Protein AF-A0ABD1XV82-F1 (afdb_monomer_lite)

Structure (mmCIF, N/CA/C/O backbone):
data_AF-A0ABD1XV82-F1
#
_entry.id   AF-A0ABD1XV82-F1
#
loop_
_atom_site.group_PDB
_atom_site.id
_atom_site.type_symbol
_atom_site.label_atom_id
_atom_site.label_alt_id
_atom_site.label_comp_id
_atom_site.label_asym_id
_atom_site.label_entity_id
_atom_site.label_seq_id
_atom_site.pdbx_PDB_ins_code
_atom_site.Cartn_x
_atom_site.Cartn_y
_atom_site.Cartn_z
_atom_site.occupancy
_atom_site.B_iso_or_equiv
_atom_site.auth_seq_id
_atom_site.auth_comp_id
_atom_site.auth_asym_id
_atom_site.auth_atom_id
_atom_site.pdbx_PDB_model_num
ATOM 1 N N . MET A 1 1 ? 51.889 3.155 28.113 1.00 49.78 1 MET A N 1
ATOM 2 C CA . MET A 1 1 ? 50.479 3.459 28.423 1.00 49.78 1 MET A CA 1
ATOM 3 C C . MET A 1 1 ? 50.307 4.949 28.204 1.00 49.78 1 MET A C 1
ATOM 5 O O . MET A 1 1 ? 50.785 5.717 29.025 1.00 49.78 1 MET A O 1
ATOM 9 N N . GLU A 1 2 ? 49.770 5.355 27.056 1.00 52.47 2 GLU A N 1
ATOM 10 C CA . GLU A 1 2 ? 49.475 6.768 26.793 1.00 52.47 2 GLU A CA 1
ATOM 11 C C . GLU A 1 2 ? 48.194 7.148 27.545 1.00 52.47 2 GLU A C 1
ATOM 13 O O . GLU A 1 2 ? 47.157 6.504 27.389 1.00 52.47 2 GLU A O 1
ATOM 18 N N . THR A 1 3 ? 48.284 8.145 28.424 1.00 57.75 3 THR A N 1
ATOM 19 C CA . THR A 1 3 ? 47.149 8.708 29.162 1.00 57.75 3 THR A CA 1
ATOM 20 C C . THR A 1 3 ? 46.387 9.673 28.258 1.00 57.75 3 THR A C 1
ATOM 22 O O . THR A 1 3 ? 46.973 10.631 27.756 1.00 57.75 3 THR A O 1
ATOM 25 N N . LEU A 1 4 ? 45.089 9.421 28.060 1.00 49.88 4 LEU A N 1
ATOM 26 C CA . LEU A 1 4 ? 44.182 10.298 27.313 1.00 49.88 4 LEU A CA 1
ATOM 27 C C . LEU A 1 4 ? 44.240 11.745 27.856 1.00 49.88 4 LEU A C 1
ATOM 29 O O . LEU A 1 4 ? 44.234 11.932 29.075 1.00 49.88 4 LEU A O 1
ATOM 33 N N . PRO A 1 5 ? 44.296 12.769 26.983 1.00 52.97 5 PRO A N 1
ATOM 34 C CA . PRO A 1 5 ? 44.376 14.169 27.392 1.00 52.97 5 PRO A CA 1
ATOM 35 C C . PRO A 1 5 ? 43.097 14.637 28.108 1.00 52.97 5 PRO A C 1
ATOM 37 O O . PRO A 1 5 ? 41.984 14.271 27.735 1.00 52.97 5 PRO A O 1
ATOM 40 N N . ALA A 1 6 ? 43.263 15.499 29.117 1.00 58.09 6 ALA A N 1
ATOM 41 C CA . ALA A 1 6 ? 42.209 15.977 30.023 1.00 58.09 6 ALA A CA 1
ATOM 42 C C . ALA A 1 6 ? 41.001 16.645 29.329 1.00 58.09 6 ALA A C 1
ATOM 44 O O . ALA A 1 6 ? 39.895 16.620 29.859 1.00 58.09 6 ALA A O 1
ATOM 45 N N . SER A 1 7 ? 41.165 17.175 28.112 1.00 56.94 7 SER A N 1
ATOM 46 C CA . SER A 1 7 ? 40.057 17.731 27.318 1.00 56.94 7 SER A CA 1
ATOM 47 C C . SER A 1 7 ? 39.042 16.678 26.852 1.00 56.94 7 SER A C 1
ATOM 49 O O . SER A 1 7 ? 37.933 17.030 26.467 1.00 56.94 7 SER A O 1
ATOM 51 N N . SER A 1 8 ? 39.399 15.389 26.901 1.00 54.56 8 SER A N 1
ATOM 52 C CA . SER A 1 8 ? 38.504 14.266 26.583 1.00 54.56 8 SER A CA 1
ATOM 53 C C . SER A 1 8 ? 37.784 13.697 27.816 1.00 54.56 8 SER A C 1
ATOM 55 O O . SER A 1 8 ? 36.951 12.808 27.663 1.00 54.56 8 SER A O 1
ATOM 57 N N . GLN A 1 9 ? 38.087 14.184 29.029 1.00 60.50 9 GLN A N 1
ATOM 58 C CA . GLN A 1 9 ? 37.460 13.715 30.276 1.00 60.50 9 GLN A CA 1
ATOM 59 C C . GLN A 1 9 ? 36.122 14.412 30.564 1.00 60.50 9 GLN A C 1
ATOM 61 O O . GLN A 1 9 ? 35.179 13.749 30.982 1.00 60.50 9 GLN A O 1
ATOM 66 N N . GLN A 1 10 ? 35.999 15.708 30.256 1.00 61.81 10 GLN A N 1
ATOM 67 C CA . GLN A 1 10 ? 34.751 16.463 30.459 1.00 61.81 10 GLN A CA 1
ATOM 68 C C . GLN A 1 10 ? 33.544 15.901 29.678 1.00 61.81 10 GLN A C 1
ATOM 70 O O . GLN A 1 10 ? 32.492 15.728 30.290 1.00 61.81 10 GLN A O 1
ATOM 75 N N . PRO A 1 11 ? 33.664 15.511 28.389 1.00 76.12 11 PRO A N 1
ATOM 76 C CA . PRO A 1 11 ? 32.534 14.934 27.654 1.00 76.12 11 PRO A CA 1
ATOM 77 C C . PRO A 1 11 ? 32.069 13.586 28.223 1.00 76.12 11 PRO A C 1
ATOM 79 O O . PRO A 1 11 ? 30.906 13.216 28.091 1.00 76.12 11 PRO A O 1
ATOM 82 N N . LEU A 1 12 ? 32.976 12.828 28.846 1.00 79.75 12 LEU A N 1
ATOM 83 C CA . LEU A 1 12 ? 32.661 11.522 29.417 1.00 79.75 12 LEU A CA 1
ATOM 84 C C . LEU A 1 12 ? 31.908 11.656 30.746 1.00 79.75 12 LEU A C 1
ATOM 86 O O . LEU A 1 12 ? 30.960 10.911 30.982 1.00 79.75 12 LEU A O 1
ATOM 90 N N . GLU A 1 13 ? 32.302 12.602 31.597 1.00 85.56 13 GLU A N 1
ATOM 91 C CA . GLU A 1 13 ? 31.615 12.867 32.866 1.00 85.56 13 GLU A CA 1
ATOM 92 C C . GLU A 1 13 ? 30.181 13.365 32.642 1.00 85.56 13 GLU A C 1
ATOM 94 O O . GLU A 1 13 ? 29.269 12.906 33.332 1.00 85.56 13 GLU A O 1
ATOM 99 N N . GLU A 1 14 ? 29.960 14.221 31.640 1.00 85.38 14 GLU A N 1
ATOM 100 C CA . GLU A 1 14 ? 28.620 14.680 31.246 1.00 85.38 14 GLU A CA 1
ATOM 101 C C . GLU A 1 14 ? 27.740 13.512 30.773 1.00 85.38 14 GLU A C 1
ATOM 103 O O . GLU A 1 14 ? 26.623 13.338 31.264 1.00 85.38 14 GLU A O 1
ATOM 108 N N . LEU A 1 15 ? 28.266 12.635 29.910 1.00 86.62 15 LEU A N 1
ATOM 109 C CA . LEU A 1 15 ? 27.539 11.445 29.452 1.00 86.62 15 LEU A CA 1
ATOM 110 C C . LEU A 1 15 ? 27.214 10.477 30.601 1.00 86.62 15 LEU A C 1
ATOM 112 O O . LEU A 1 15 ? 26.108 9.937 30.658 1.00 86.62 15 LEU A O 1
ATOM 116 N N . ILE A 1 16 ? 28.140 10.269 31.543 1.00 89.06 16 ILE A N 1
ATOM 117 C CA . ILE A 1 16 ? 27.899 9.422 32.724 1.00 89.06 16 ILE A CA 1
ATOM 118 C C . ILE A 1 16 ? 26.786 10.015 33.599 1.00 89.06 16 ILE A C 1
ATOM 120 O O . ILE A 1 16 ? 25.917 9.277 34.076 1.00 89.06 16 ILE A O 1
ATOM 124 N N . GLN A 1 17 ? 26.771 11.337 33.788 1.00 89.69 17 GLN A N 1
ATOM 125 C CA . GLN A 1 17 ? 25.724 12.017 34.552 1.00 89.69 17 GLN A CA 1
ATOM 126 C C . GLN A 1 17 ? 24.353 11.899 33.871 1.00 89.69 17 GLN A C 1
ATOM 128 O O . GLN A 1 17 ? 23.362 11.601 34.544 1.00 89.69 17 GLN A O 1
ATOM 133 N N . GLU A 1 18 ? 24.286 12.058 32.548 1.00 93.44 18 GLU A N 1
ATOM 134 C CA . GLU A 1 18 ? 23.039 11.921 31.787 1.00 93.44 18 GLU A CA 1
ATOM 135 C C . GLU A 1 18 ? 22.461 10.502 31.844 1.00 93.44 18 GLU A C 1
ATOM 137 O O . GLU A 1 18 ? 21.255 10.335 32.069 1.00 93.44 18 GLU A O 1
ATOM 142 N N . VAL A 1 19 ? 23.312 9.480 31.695 1.00 91.62 19 VAL A N 1
ATOM 143 C CA . VAL A 1 19 ? 22.901 8.069 31.777 1.00 91.62 19 VAL A CA 1
ATOM 144 C C . VAL A 1 19 ? 22.395 7.739 33.180 1.00 91.62 19 VAL A C 1
ATOM 146 O O . VAL A 1 19 ? 21.292 7.211 33.323 1.00 91.62 19 VAL A O 1
ATOM 149 N N . THR A 1 20 ? 23.128 8.142 34.218 1.00 93.06 20 THR A N 1
ATOM 150 C CA . THR A 1 20 ? 22.726 7.918 35.619 1.00 93.06 20 THR A CA 1
ATOM 151 C C . THR A 1 20 ? 21.380 8.588 35.926 1.00 93.06 20 THR A C 1
ATOM 153 O O . THR A 1 20 ? 20.501 8.001 36.564 1.00 93.06 20 THR A O 1
ATOM 156 N N . ALA A 1 21 ? 21.170 9.813 35.434 1.00 92.19 21 ALA A N 1
ATOM 157 C CA . ALA A 1 21 ? 19.902 10.519 35.595 1.00 92.19 21 ALA A CA 1
ATOM 158 C C . ALA A 1 21 ? 18.745 9.820 34.858 1.00 92.19 21 ALA A C 1
ATOM 160 O O . ALA A 1 21 ? 17.604 9.838 35.331 1.00 92.19 21 ALA A O 1
ATOM 161 N N . LEU A 1 22 ? 19.013 9.202 33.705 1.00 92.38 22 LEU A N 1
ATOM 162 C CA . LEU A 1 22 ? 18.018 8.446 32.951 1.00 92.38 22 LEU A CA 1
ATOM 163 C C . LEU A 1 22 ? 17.624 7.149 33.667 1.00 92.38 22 LEU A C 1
ATOM 165 O O . LEU A 1 22 ? 16.429 6.882 33.796 1.00 92.38 22 LEU A O 1
ATOM 169 N N . GLU A 1 23 ? 18.591 6.399 34.192 1.00 95.75 23 GLU A N 1
ATOM 170 C CA . GLU A 1 23 ? 18.338 5.181 34.974 1.00 95.75 23 GLU A CA 1
ATOM 171 C C . GLU A 1 23 ? 17.462 5.470 36.201 1.00 95.75 23 GLU A C 1
ATOM 173 O O . GLU A 1 23 ? 16.469 4.777 36.438 1.00 95.75 23 GLU A O 1
ATOM 178 N N . ALA A 1 24 ? 17.746 6.560 36.923 1.00 93.81 24 ALA A N 1
ATOM 179 C CA . ALA A 1 24 ? 16.937 6.986 38.064 1.00 93.81 24 ALA A CA 1
ATOM 180 C C . ALA A 1 24 ? 15.488 7.337 37.672 1.00 93.81 24 ALA A C 1
ATOM 182 O O . ALA A 1 24 ? 14.542 7.001 38.392 1.00 93.81 24 ALA A O 1
ATOM 183 N N . ARG A 1 25 ? 15.279 7.989 36.517 1.00 94.38 25 ARG A N 1
ATOM 184 C CA . ARG A 1 25 ? 13.926 8.274 36.002 1.00 94.38 25 ARG A CA 1
ATOM 185 C C . ARG A 1 25 ? 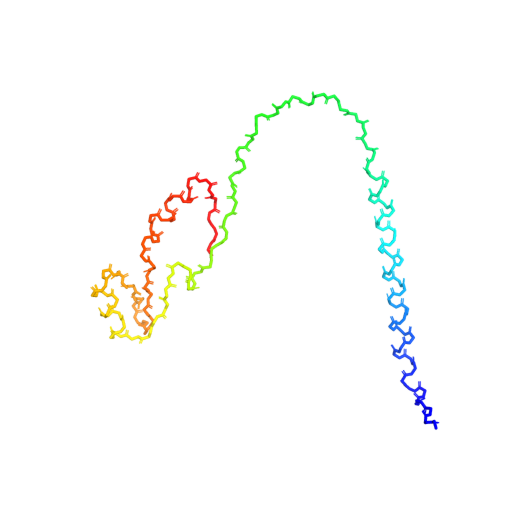13.178 6.995 35.626 1.00 94.38 25 ARG A C 1
ATOM 187 O O . ARG A 1 25 ? 11.991 6.895 35.934 1.00 94.38 25 ARG A O 1
ATOM 194 N N . CYS A 1 26 ? 13.852 6.024 35.013 1.00 94.88 26 CYS A N 1
ATOM 195 C CA . CYS A 1 26 ? 13.257 4.733 34.663 1.00 94.88 26 CYS A CA 1
ATOM 196 C C . CYS A 1 26 ? 12.830 3.946 35.909 1.00 94.88 26 CYS A C 1
ATOM 198 O O . CYS A 1 26 ? 11.682 3.507 35.979 1.00 94.88 26 CYS A O 1
ATOM 200 N N . ALA A 1 27 ? 13.695 3.856 36.923 1.00 92.44 27 ALA A N 1
ATOM 201 C CA . ALA A 1 27 ? 13.371 3.190 38.187 1.00 92.44 27 ALA A CA 1
ATOM 202 C C . ALA A 1 27 ? 12.161 3.837 38.889 1.00 92.44 27 ALA A C 1
ATOM 204 O O . ALA A 1 27 ? 11.277 3.149 39.402 1.00 92.44 27 ALA A O 1
ATOM 205 N N . ASN A 1 28 ? 12.073 5.171 38.862 1.00 90.81 28 ASN A N 1
ATOM 206 C CA . ASN A 1 28 ? 10.923 5.895 39.407 1.00 90.81 28 ASN A CA 1
ATOM 207 C C . ASN A 1 28 ? 9.626 5.624 38.628 1.00 90.81 28 ASN A C 1
ATOM 209 O O . ASN A 1 28 ? 8.558 5.498 39.237 1.00 90.81 28 ASN A O 1
ATOM 213 N N . LEU A 1 29 ? 9.698 5.525 37.298 1.00 89.31 29 LEU A N 1
ATOM 214 C CA . LEU A 1 29 ? 8.542 5.211 36.458 1.00 89.31 29 LEU A CA 1
ATOM 215 C C . LEU A 1 29 ? 8.033 3.791 36.729 1.00 89.31 29 LEU A C 1
ATOM 217 O O . LEU A 1 29 ? 6.835 3.598 36.923 1.00 89.31 29 LEU A O 1
ATOM 221 N N . GLU A 1 30 ? 8.939 2.820 36.812 1.00 91.56 30 GLU A N 1
ATOM 222 C CA . GLU A 1 30 ? 8.613 1.429 37.128 1.00 91.56 30 GLU A CA 1
ATOM 223 C C . GLU A 1 30 ? 7.963 1.307 38.514 1.00 91.56 30 GLU A C 1
ATOM 225 O O . GLU A 1 30 ? 6.879 0.736 38.644 1.00 91.56 30 GLU A O 1
ATOM 230 N N . ALA A 1 31 ? 8.544 1.946 39.535 1.00 85.81 31 ALA A N 1
ATOM 231 C CA . ALA A 1 31 ? 7.966 1.982 40.877 1.00 85.81 31 ALA A CA 1
ATOM 232 C C . ALA A 1 31 ? 6.570 2.631 40.902 1.00 85.81 31 ALA A C 1
ATOM 234 O O . ALA A 1 31 ? 5.698 2.211 41.665 1.00 85.81 31 ALA A O 1
ATOM 235 N N . THR A 1 32 ? 6.334 3.645 40.066 1.00 82.44 32 THR A N 1
ATOM 236 C CA . THR A 1 32 ? 5.025 4.307 39.945 1.00 82.44 32 THR A CA 1
ATOM 237 C C . THR A 1 32 ? 4.000 3.396 39.267 1.00 82.44 32 THR A C 1
ATOM 239 O O . THR A 1 32 ? 2.873 3.277 39.750 1.00 82.44 32 THR A O 1
ATOM 242 N N . LEU A 1 33 ? 4.393 2.692 38.203 1.00 77.94 33 LEU A N 1
ATOM 243 C CA . LEU A 1 33 ? 3.536 1.736 37.496 1.00 77.94 33 LEU A CA 1
ATOM 244 C C . LEU A 1 33 ? 3.154 0.542 38.380 1.00 77.94 33 LEU A C 1
ATOM 246 O O . LEU A 1 33 ? 1.982 0.171 38.421 1.00 77.94 33 LEU A O 1
ATOM 250 N N . MET A 1 34 ? 4.099 -0.001 39.155 1.00 78.94 34 MET A N 1
ATOM 251 C CA . MET A 1 34 ? 3.816 -1.076 40.116 1.00 78.94 34 MET A CA 1
ATOM 252 C C . MET A 1 34 ? 2.815 -0.641 41.200 1.00 78.94 34 MET A C 1
ATOM 254 O O . MET A 1 34 ? 1.995 -1.444 41.638 1.00 78.94 34 MET A O 1
ATOM 258 N N . ARG A 1 35 ? 2.830 0.638 41.606 1.00 78.00 35 ARG A N 1
ATOM 259 C CA . ARG A 1 35 ? 1.883 1.198 42.593 1.00 78.00 35 ARG A CA 1
ATOM 260 C C . ARG A 1 35 ? 0.488 1.454 42.021 1.00 78.00 35 ARG A C 1
ATOM 262 O O . ARG A 1 35 ? -0.484 1.404 42.767 1.00 78.00 35 ARG A O 1
ATOM 269 N N . MET A 1 36 ? 0.370 1.702 40.718 1.00 67.44 36 MET A N 1
ATOM 270 C CA . MET A 1 36 ? -0.920 1.873 40.036 1.00 67.44 36 MET A CA 1
ATOM 271 C C . MET A 1 36 ? -1.629 0.545 39.721 1.00 67.44 36 MET A C 1
ATOM 273 O O . MET A 1 36 ? -2.809 0.557 39.378 1.00 67.44 36 MET A O 1
ATOM 277 N N . GLY A 1 37 ? -0.946 -0.595 39.871 1.00 58.12 37 GLY A N 1
ATOM 278 C CA . GLY A 1 37 ? -1.498 -1.936 39.648 1.00 58.12 37 GLY A CA 1
ATOM 279 C C . GLY A 1 37 ? -2.509 -2.432 40.693 1.00 58.12 37 GLY A C 1
ATOM 280 O O . GLY A 1 37 ? -2.953 -3.568 40.583 1.00 58.12 37 GLY A O 1
ATOM 281 N N . SER A 1 38 ? -2.889 -1.620 41.689 1.00 58.66 38 SER A N 1
ATOM 282 C CA . SER A 1 38 ? -3.884 -1.980 42.712 1.00 58.66 38 SER A CA 1
ATOM 283 C C . SER A 1 38 ? -4.952 -0.894 42.869 1.00 58.66 38 SER A C 1
ATOM 285 O O . SER A 1 38 ? -4.999 -0.158 43.853 1.00 58.66 38 SER A O 1
ATOM 2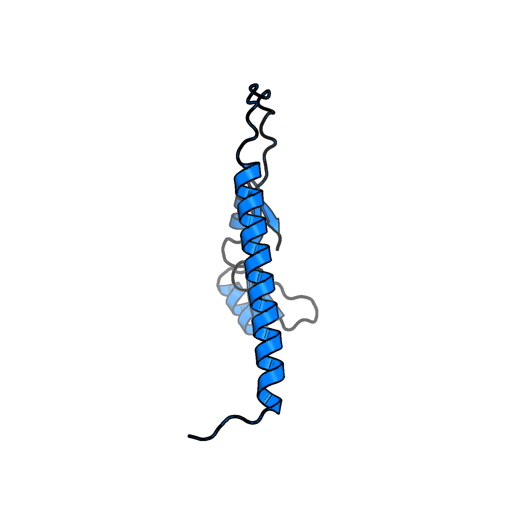87 N N 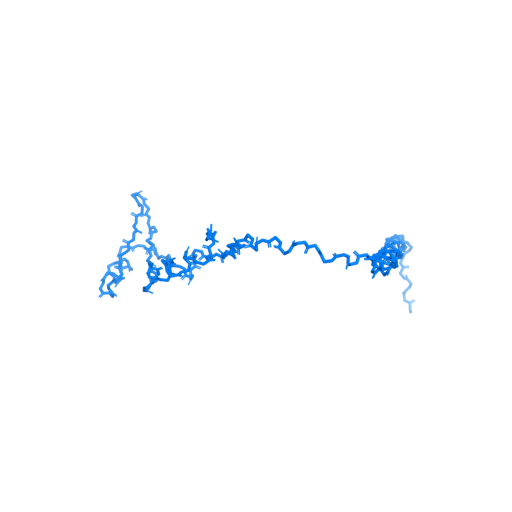. VAL A 1 39 ? -5.816 -0.770 41.861 1.00 55.25 39 VAL A N 1
ATOM 288 C CA . VAL A 1 39 ? -7.126 -0.124 42.018 1.00 55.25 39 VAL A CA 1
ATOM 289 C C . VAL A 1 39 ? -8.184 -1.211 41.852 1.00 55.25 39 VAL A C 1
ATOM 291 O O . VAL A 1 39 ? -8.710 -1.423 40.762 1.00 55.25 39 VAL A O 1
ATOM 294 N N . GLU A 1 40 ? -8.471 -1.934 42.935 1.00 54.56 40 GLU A N 1
ATOM 295 C CA . GLU A 1 40 ? -9.658 -2.786 43.020 1.00 54.56 40 GLU A CA 1
ATOM 296 C C . GLU A 1 40 ? -10.858 -1.979 43.542 1.00 54.56 40 GLU A C 1
ATOM 298 O O . GLU A 1 40 ? -10.907 -1.580 44.701 1.00 54.56 40 GLU A O 1
ATOM 303 N N . ASP A 1 41 ? -11.853 -1.783 42.675 1.00 52.38 41 ASP A N 1
ATOM 304 C CA . ASP A 1 41 ? -13.279 -1.883 43.026 1.00 52.38 41 ASP A CA 1
ATOM 305 C C . ASP A 1 41 ? -14.010 -2.429 41.779 1.00 52.38 41 ASP A C 1
ATOM 307 O O . ASP A 1 41 ? -14.370 -1.653 40.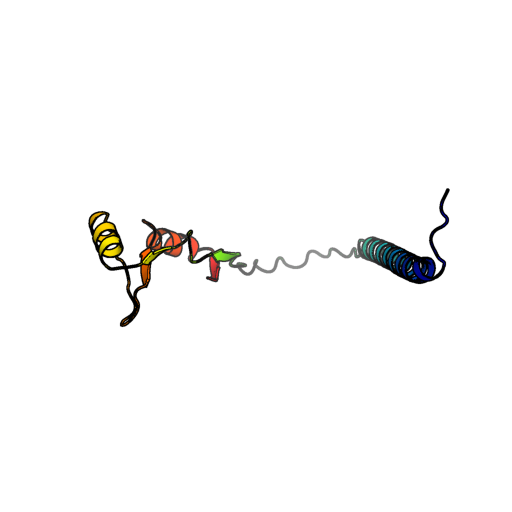882 1.00 52.38 41 ASP A O 1
ATOM 311 N N . PRO A 1 42 ? -14.178 -3.762 41.627 1.00 53.06 42 PRO A N 1
ATOM 312 C CA . PRO A 1 42 ? -14.855 -4.340 40.4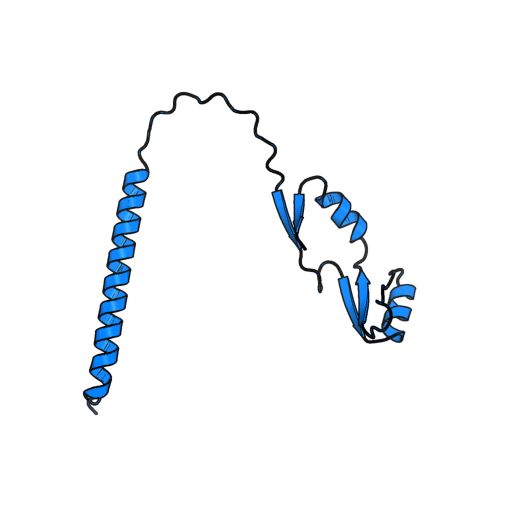82 1.00 53.06 42 PRO A CA 1
ATOM 313 C C . PRO A 1 42 ? -16.335 -4.508 40.820 1.00 53.06 42 PRO A C 1
ATOM 315 O O . PRO A 1 42 ? -16.863 -5.620 40.847 1.00 53.06 42 PRO A O 1
ATOM 318 N N . ARG A 1 43 ? -17.066 -3.408 41.026 1.00 61.38 43 ARG A N 1
ATOM 319 C CA . ARG A 1 43 ? -18.498 -3.488 40.715 1.00 61.38 43 ARG A CA 1
ATOM 320 C C . ARG A 1 43 ? -18.588 -3.880 39.241 1.00 61.38 43 ARG A C 1
ATOM 322 O O . ARG A 1 43 ? -17.933 -3.210 38.434 1.00 61.38 43 ARG A O 1
ATOM 329 N N . PRO A 1 44 ? -19.340 -4.933 38.867 1.00 53.84 44 PRO A N 1
ATOM 330 C CA . PRO A 1 44 ? -19.551 -5.257 37.468 1.00 53.84 44 PRO A CA 1
ATOM 331 C C . PRO A 1 44 ? -20.149 -4.017 36.815 1.00 53.84 44 PRO A C 1
ATOM 333 O O . PRO A 1 44 ? -21.300 -3.649 37.055 1.00 53.84 44 PRO A O 1
ATOM 336 N N . ARG A 1 45 ? -19.315 -3.306 36.050 1.00 62.03 45 ARG A N 1
ATOM 337 C CA . ARG A 1 45 ? -19.795 -2.218 35.216 1.00 62.03 45 ARG A CA 1
ATOM 338 C C . ARG A 1 45 ? -20.787 -2.876 34.262 1.00 62.03 45 ARG A C 1
ATOM 340 O O . ARG A 1 45 ? -20.464 -3.952 33.750 1.00 62.03 45 ARG A O 1
ATOM 347 N N . PRO A 1 46 ? -21.981 -2.299 34.048 1.00 59.44 46 PRO A N 1
ATOM 348 C CA . PRO A 1 46 ? -22.857 -2.791 32.998 1.00 59.44 46 PRO A CA 1
ATOM 349 C C . PRO A 1 46 ? -22.002 -2.925 31.742 1.00 59.44 46 PRO A C 1
ATOM 351 O O . PRO A 1 46 ? -21.294 -1.976 31.394 1.00 59.44 46 PRO A O 1
ATOM 354 N N . ILE A 1 47 ? -21.989 -4.129 31.159 1.00 65.38 47 ILE A N 1
ATOM 355 C CA . ILE A 1 47 ? -21.301 -4.410 29.903 1.00 65.38 47 ILE A CA 1
ATOM 356 C C . ILE A 1 47 ? -21.915 -3.424 28.922 1.00 65.38 47 ILE A C 1
ATOM 358 O O . ILE A 1 47 ? -23.042 -3.609 28.464 1.00 65.38 47 ILE A O 1
ATOM 362 N N . GLN A 1 48 ? -21.227 -2.302 28.701 1.00 61.19 48 GLN A N 1
ATOM 363 C CA . GLN A 1 48 ? -21.601 -1.406 27.629 1.00 61.19 48 GLN A CA 1
ATOM 364 C C . GLN A 1 48 ? -21.536 -2.274 26.377 1.00 61.19 48 GLN A C 1
ATOM 366 O O . GLN A 1 48 ? -20.542 -2.993 26.231 1.00 61.19 48 GLN A O 1
ATOM 371 N N . PRO A 1 49 ? -22.581 -2.284 25.530 1.00 61.62 49 PRO A N 1
ATOM 372 C CA . PRO A 1 49 ? -22.503 -2.999 24.267 1.00 61.62 49 PRO A CA 1
ATOM 373 C C . PRO A 1 49 ? -21.201 -2.557 23.612 1.00 61.62 49 PRO A C 1
ATOM 375 O O . PRO A 1 49 ? -20.982 -1.351 23.471 1.00 61.62 49 PRO A O 1
ATOM 378 N N . GLU A 1 50 ? -20.296 -3.508 23.358 1.00 63.94 50 GLU A N 1
ATOM 379 C CA . GLU A 1 50 ? -19.003 -3.214 22.757 1.00 63.94 50 GLU A CA 1
ATOM 380 C C . GLU A 1 50 ? -19.289 -2.411 21.497 1.00 63.94 50 GLU A C 1
ATOM 382 O O . GLU A 1 50 ? -19.833 -2.931 20.523 1.00 63.94 50 GLU A O 1
ATOM 387 N N . VAL A 1 51 ? -18.995 -1.109 21.547 1.00 64.81 51 VAL A N 1
ATOM 388 C CA . VAL A 1 51 ? -19.031 -0.269 20.358 1.00 64.81 51 VAL A CA 1
ATOM 389 C C . VAL A 1 51 ? -18.101 -0.982 19.386 1.00 64.81 51 VAL A C 1
ATOM 391 O O . VAL A 1 51 ? -16.944 -1.192 19.768 1.00 64.81 51 VAL A O 1
ATOM 394 N N . PRO A 1 52 ? -18.567 -1.422 18.202 1.00 62.16 52 PRO A N 1
ATOM 395 C CA . PRO A 1 52 ? -17.727 -2.172 17.288 1.00 62.16 52 PRO A CA 1
ATOM 396 C C . PRO A 1 52 ? -16.525 -1.294 16.963 1.00 62.16 52 PRO A C 1
ATOM 398 O O . PRO A 1 52 ? -16.628 -0.298 16.247 1.00 62.16 52 PRO A O 1
ATOM 401 N N . ARG A 1 53 ? -15.382 -1.617 17.573 1.00 66.00 53 ARG A N 1
ATOM 402 C CA . ARG A 1 53 ? -14.118 -0.949 17.295 1.00 66.00 53 ARG A CA 1
ATOM 403 C C . ARG A 1 53 ? -13.694 -1.463 15.936 1.00 66.00 53 ARG A C 1
ATOM 405 O O . ARG A 1 53 ? -13.017 -2.485 15.845 1.00 66.00 53 ARG A O 1
ATOM 412 N N . GLN A 1 54 ? -14.165 -0.789 14.892 1.00 72.62 54 GLN A N 1
ATOM 413 C CA . GLN A 1 54 ? -13.718 -1.039 13.533 1.00 72.62 54 GLN A CA 1
ATOM 414 C C . GLN A 1 54 ? -12.191 -0.925 13.549 1.00 72.62 54 GLN A C 1
ATOM 416 O O . GLN A 1 54 ? -11.632 0.084 13.992 1.00 72.62 54 GLN A O 1
ATOM 421 N N . LYS A 1 55 ? -11.512 -2.023 13.218 1.00 88.56 55 LYS A N 1
ATOM 422 C CA . LYS A 1 55 ? -10.052 -2.100 13.325 1.00 88.56 55 LYS A CA 1
ATOM 423 C C . LYS A 1 55 ? -9.447 -1.189 12.258 1.00 88.56 55 LYS A C 1
ATOM 425 O O . LYS A 1 55 ? -10.042 -0.991 11.208 1.00 88.56 55 LYS A O 1
ATOM 430 N N . VAL A 1 56 ? -8.269 -0.625 12.498 1.00 92.56 56 VAL A N 1
ATOM 431 C CA . VAL A 1 56 ? -7.588 0.201 11.488 1.00 92.56 56 VAL A CA 1
ATOM 432 C C . VAL A 1 56 ? -6.579 -0.663 10.742 1.00 92.56 56 VAL A C 1
ATOM 434 O O . VAL A 1 56 ? -5.796 -1.370 11.378 1.00 92.56 56 VAL A O 1
ATOM 437 N N . LEU A 1 57 ? -6.596 -0.608 9.409 1.00 92.88 57 LEU A N 1
ATOM 438 C CA . LEU A 1 57 ? -5.621 -1.272 8.546 1.00 92.88 57 LEU A CA 1
ATOM 439 C C . LEU A 1 57 ? -4.870 -0.220 7.726 1.00 92.88 57 LEU A C 1
ATOM 441 O O . LEU A 1 57 ? -5.479 0.524 6.961 1.00 92.88 57 LEU A O 1
ATOM 445 N N . ILE A 1 58 ? -3.548 -0.173 7.900 1.00 93.50 58 ILE A N 1
ATOM 446 C CA . ILE A 1 58 ? -2.647 0.725 7.170 1.00 93.50 58 ILE A CA 1
ATOM 447 C C . ILE A 1 58 ? -2.031 -0.061 6.011 1.00 93.50 58 ILE A C 1
ATOM 449 O O . ILE A 1 58 ? -1.474 -1.140 6.229 1.00 93.50 58 ILE A O 1
ATOM 453 N N . LEU A 1 59 ? -2.154 0.455 4.790 1.00 92.06 59 LEU A N 1
ATOM 454 C CA . LEU A 1 59 ? -1.755 -0.217 3.557 1.00 92.06 59 LEU A CA 1
ATOM 455 C C . LEU A 1 59 ? -0.757 0.638 2.784 1.00 92.06 59 LEU A C 1
ATOM 457 O O . LEU A 1 59 ? -1.055 1.768 2.428 1.00 92.06 59 LEU A O 1
ATOM 461 N N . ASP A 1 60 ? 0.398 0.067 2.456 1.00 91.62 60 ASP A N 1
ATOM 462 C CA . ASP A 1 60 ? 1.342 0.726 1.558 1.00 91.62 60 ASP A CA 1
ATOM 463 C C . ASP A 1 60 ? 0.822 0.728 0.109 1.00 91.62 60 ASP A C 1
ATOM 465 O O . ASP A 1 60 ? 0.198 -0.226 -0.364 1.00 91.62 60 ASP A O 1
ATOM 469 N N . LEU A 1 61 ? 1.093 1.803 -0.626 1.00 85.56 61 LEU A N 1
ATOM 470 C CA . LEU A 1 61 ? 0.678 1.960 -2.021 1.00 85.56 61 LEU A CA 1
ATOM 471 C C . LEU A 1 61 ? 1.592 1.177 -2.964 1.00 85.56 61 LEU A C 1
ATOM 473 O O . LEU A 1 61 ? 1.123 0.392 -3.795 1.00 85.56 61 LEU A O 1
ATOM 477 N N . ASN A 1 62 ? 2.902 1.394 -2.844 1.00 81.94 62 ASN A N 1
ATOM 478 C CA . ASN A 1 62 ? 3.884 0.865 -3.783 1.00 81.94 62 ASN A CA 1
ATOM 479 C C . ASN A 1 62 ? 4.273 -0.567 -3.417 1.00 81.94 62 ASN A C 1
ATOM 481 O O . ASN A 1 62 ? 4.701 -0.865 -2.316 1.00 81.94 62 ASN A O 1
ATOM 485 N N . GLY A 1 63 ? 4.165 -1.488 -4.365 1.00 73.38 63 GLY A N 1
ATOM 486 C CA . GLY A 1 63 ? 4.536 -2.884 -4.160 1.00 73.38 63 GLY A CA 1
ATOM 487 C C . GLY A 1 63 ? 3.451 -3.722 -3.487 1.00 73.38 63 GLY A C 1
ATOM 488 O O . GLY A 1 63 ? 3.389 -4.915 -3.788 1.00 73.38 63 GLY A O 1
ATOM 489 N N . LEU A 1 64 ? 2.551 -3.145 -2.685 1.00 82.44 64 LEU A N 1
ATOM 490 C CA . LEU A 1 64 ? 1.416 -3.871 -2.102 1.00 82.44 64 LEU A CA 1
ATOM 491 C C . LEU A 1 64 ? 0.146 -3.736 -2.954 1.00 82.44 64 LEU A C 1
ATOM 493 O O . LEU A 1 64 ? -0.334 -4.740 -3.478 1.00 82.44 64 LEU A O 1
ATOM 497 N N . LEU A 1 65 ? -0.377 -2.520 -3.144 1.00 87.12 65 LEU A N 1
ATOM 498 C CA . LEU A 1 65 ? -1.629 -2.305 -3.888 1.00 87.12 65 LEU A CA 1
ATOM 499 C C . LEU A 1 65 ? -1.408 -2.168 -5.398 1.00 87.12 65 LEU A C 1
ATOM 501 O O . LEU A 1 65 ? -2.217 -2.637 -6.205 1.00 87.12 65 LEU A O 1
ATOM 505 N N . LEU A 1 66 ? -0.300 -1.549 -5.792 1.00 88.38 66 LEU A N 1
ATOM 506 C CA . LEU A 1 66 ? 0.060 -1.339 -7.189 1.00 88.38 66 LEU A CA 1
ATOM 507 C C . LEU A 1 66 ? 1.572 -1.407 -7.385 1.00 88.38 66 LEU A C 1
ATOM 509 O O . LEU A 1 66 ? 2.343 -1.278 -6.438 1.00 88.38 66 LEU A O 1
ATOM 513 N N . HIS A 1 67 ? 2.008 -1.601 -8.623 1.00 85.94 67 HIS A N 1
ATOM 514 C CA . HIS A 1 67 ? 3.388 -1.340 -9.012 1.00 85.94 67 HIS A CA 1
ATOM 515 C C . HIS A 1 67 ? 3.442 -0.133 -9.939 1.00 85.94 67 HIS A C 1
ATOM 517 O O . HIS A 1 67 ? 2.523 0.115 -10.721 1.00 85.94 67 HIS A O 1
ATOM 523 N N . THR A 1 68 ? 4.519 0.635 -9.823 1.00 86.06 68 THR A N 1
ATOM 524 C CA . THR A 1 68 ? 4.781 1.784 -10.681 1.00 86.06 68 THR A CA 1
ATOM 525 C C . THR A 1 68 ? 5.826 1.409 -11.717 1.00 86.06 68 THR A C 1
ATOM 527 O O . THR A 1 68 ? 6.861 0.830 -11.394 1.00 86.06 68 THR A O 1
ATOM 530 N N . CYS A 1 69 ? 5.544 1.718 -12.974 1.00 80.88 69 CYS A N 1
ATOM 531 C CA . CYS A 1 69 ? 6.428 1.442 -14.097 1.00 80.88 69 CYS A CA 1
ATOM 532 C C . CYS A 1 69 ? 6.579 2.699 -14.969 1.00 80.88 69 CYS A C 1
ATOM 534 O O . CYS A 1 69 ? 5.814 3.666 -14.835 1.00 80.88 69 CYS A O 1
ATOM 536 N N . ARG A 1 70 ? 7.632 2.752 -15.790 1.00 80.06 70 ARG A N 1
ATOM 537 C CA . ARG A 1 70 ? 7.982 3.942 -16.577 1.00 80.06 70 ARG A CA 1
ATOM 538 C C . ARG A 1 70 ? 7.836 3.636 -18.057 1.00 80.06 70 ARG A C 1
ATOM 540 O O . ARG A 1 70 ? 8.659 2.955 -18.657 1.00 80.06 70 ARG A O 1
ATOM 547 N N . GLY A 1 71 ? 6.860 4.293 -18.674 1.00 73.81 71 GLY A N 1
ATOM 548 C CA . GLY A 1 71 ? 6.698 4.301 -20.121 1.00 73.81 71 GLY A CA 1
ATOM 549 C C . GLY A 1 71 ? 5.602 3.382 -20.655 1.00 73.81 71 GLY A C 1
ATOM 550 O O . GLY A 1 71 ? 5.047 2.522 -19.976 1.00 73.81 71 GLY A O 1
ATOM 551 N N . VAL A 1 72 ? 5.281 3.621 -21.925 1.00 71.94 72 VAL A N 1
ATOM 552 C CA . VAL A 1 72 ? 4.106 3.067 -22.611 1.00 71.94 72 VAL A CA 1
ATOM 553 C C . VAL A 1 72 ? 4.223 1.552 -22.823 1.00 71.94 72 VAL A C 1
ATOM 555 O O . VAL A 1 72 ? 3.240 0.842 -22.659 1.00 71.94 72 VAL A O 1
ATOM 558 N N . ALA A 1 73 ? 5.430 1.032 -23.070 1.00 76.88 73 ALA A N 1
ATOM 559 C CA . ALA A 1 73 ? 5.656 -0.393 -23.338 1.00 76.88 73 ALA A CA 1
ATOM 560 C C . ALA A 1 73 ? 5.404 -1.309 -22.124 1.00 76.88 73 ALA A C 1
ATOM 562 O O . ALA A 1 73 ? 5.058 -2.479 -22.280 1.00 76.88 73 ALA A O 1
ATOM 563 N N . GLU A 1 74 ? 5.610 -0.808 -20.904 1.00 72.44 74 GLU A N 1
ATOM 564 C CA . GLU A 1 74 ? 5.297 -1.551 -19.675 1.00 72.44 74 GLU A CA 1
ATOM 565 C C . GLU A 1 74 ? 3.794 -1.492 -19.371 1.00 72.44 74 GLU A C 1
ATOM 567 O O . GLU A 1 74 ? 3.224 -2.477 -18.907 1.00 72.44 74 GLU A O 1
ATOM 572 N N . ALA A 1 75 ? 3.132 -0.382 -19.716 1.00 70.62 75 ALA A N 1
ATOM 573 C CA . ALA A 1 75 ? 1.676 -0.260 -19.653 1.00 70.62 75 ALA A CA 1
ATOM 574 C C . ALA A 1 75 ? 0.974 -1.220 -20.621 1.00 70.62 75 ALA A C 1
ATOM 576 O O . ALA A 1 75 ? 0.002 -1.877 -20.255 1.00 70.62 75 ALA A O 1
ATOM 577 N N . GLU A 1 76 ? 1.460 -1.307 -21.858 1.00 75.75 76 GLU A N 1
ATOM 578 C CA . GLU A 1 76 ? 0.909 -2.205 -22.876 1.00 75.75 76 GLU A CA 1
ATOM 579 C C . GLU A 1 76 ? 1.058 -3.666 -22.457 1.00 75.75 76 GLU A C 1
ATOM 581 O O . GLU A 1 76 ? 0.063 -4.387 -22.439 1.00 75.75 76 GLU A O 1
ATOM 586 N N . ARG A 1 77 ? 2.238 -4.064 -21.964 1.00 76.62 77 ARG A N 1
ATOM 587 C CA . ARG A 1 77 ? 2.430 -5.398 -21.377 1.00 76.62 77 ARG A CA 1
ATOM 588 C C . ARG A 1 77 ? 1.487 -5.655 -20.206 1.00 76.62 77 ARG A C 1
ATOM 590 O O . ARG A 1 77 ? 0.864 -6.706 -20.144 1.00 76.62 77 ARG A O 1
ATOM 597 N N . ALA A 1 78 ? 1.315 -4.700 -19.294 1.00 74.00 78 ALA A N 1
ATOM 598 C CA . ALA A 1 78 ? 0.371 -4.859 -18.189 1.00 74.00 78 ALA A CA 1
ATOM 599 C C . ALA A 1 78 ? -1.075 -5.097 -18.677 1.00 74.00 78 ALA A C 1
ATOM 601 O O . ALA A 1 78 ? -1.782 -5.922 -18.095 1.00 74.00 78 ALA A O 1
ATOM 602 N N . ARG A 1 79 ? -1.500 -4.439 -19.769 1.00 75.38 79 ARG A N 1
ATOM 603 C CA . ARG A 1 79 ? -2.811 -4.683 -20.401 1.00 75.38 79 ARG A CA 1
ATOM 604 C C . ARG A 1 79 ? -2.943 -6.090 -20.965 1.00 75.38 79 ARG A C 1
ATOM 606 O O . ARG A 1 79 ? -4.010 -6.680 -20.825 1.00 75.38 79 ARG A O 1
ATOM 613 N N . GLU A 1 80 ? -1.885 -6.634 -21.561 1.00 78.25 80 GLU A N 1
ATOM 614 C CA . GLU A 1 80 ? -1.875 -8.011 -22.081 1.00 78.25 80 GLU A CA 1
ATOM 615 C C . GLU A 1 80 ? -2.131 -9.043 -20.973 1.00 78.25 80 GLU A C 1
ATOM 617 O O . GLU A 1 80 ? -2.815 -10.039 -21.197 1.00 78.25 80 GLU A O 1
ATOM 622 N N . PHE A 1 81 ? -1.666 -8.768 -19.752 1.00 72.19 81 PHE A N 1
ATOM 623 C CA . PHE A 1 81 ? -1.920 -9.597 -18.568 1.00 72.19 81 PHE A CA 1
ATOM 624 C C . PHE A 1 81 ? -3.240 -9.264 -17.846 1.00 72.19 81 PHE A C 1
ATOM 626 O O . PHE A 1 81 ? -3.469 -9.719 -16.726 1.00 72.19 81 PHE A O 1
ATOM 633 N N . GLY A 1 82 ? -4.122 -8.473 -18.466 1.00 71.62 82 GLY A N 1
ATOM 634 C CA . GLY A 1 82 ? -5.439 -8.137 -17.919 1.00 71.62 82 GLY A CA 1
ATOM 635 C C . GLY A 1 82 ? -5.421 -7.077 -16.816 1.00 71.62 82 GLY A C 1
ATOM 636 O O . GLY A 1 82 ? -6.434 -6.880 -16.143 1.00 71.62 82 GLY A O 1
ATOM 637 N N . HIS A 1 83 ? -4.305 -6.371 -16.618 1.00 77.31 83 HIS A N 1
ATOM 638 C CA . HIS A 1 83 ? -4.281 -5.216 -15.727 1.00 77.31 83 HIS A CA 1
ATOM 639 C C . HIS A 1 83 ? -4.815 -3.971 -16.441 1.00 77.31 83 HIS A C 1
ATOM 641 O O . HIS A 1 83 ? -4.641 -3.788 -17.645 1.00 77.31 83 HIS A O 1
ATOM 647 N N . LEU A 1 84 ? -5.430 -3.070 -15.675 1.00 73.31 84 LEU A N 1
ATOM 648 C CA . LEU A 1 84 ? -5.869 -1.760 -16.151 1.00 73.31 84 LEU A CA 1
ATOM 649 C C . LEU A 1 84 ? -4.862 -0.697 -15.689 1.00 73.31 84 LEU A C 1
ATOM 651 O O . LEU A 1 84 ? -5.048 -0.116 -14.619 1.00 73.31 84 LEU A O 1
ATOM 655 N N . PRO A 1 85 ? -3.768 -0.461 -16.440 1.00 72.75 85 PRO A N 1
ATOM 656 C CA . PRO A 1 85 ? -2.812 0.574 -16.095 1.00 72.75 85 PRO A CA 1
ATOM 657 C C . PRO A 1 85 ? -3.471 1.950 -16.154 1.00 72.75 85 PRO A C 1
ATOM 659 O O . PRO A 1 85 ? -4.138 2.296 -17.135 1.00 72.75 85 PRO A O 1
ATOM 662 N N . VAL A 1 86 ? -3.230 2.751 -15.124 1.00 73.31 86 VAL A N 1
ATOM 663 C CA . VAL A 1 86 ? -3.665 4.144 -15.050 1.00 73.31 86 VAL A CA 1
ATOM 664 C C . VAL A 1 86 ? -2.438 5.026 -15.235 1.00 73.31 86 VAL A C 1
ATOM 666 O O . VAL A 1 86 ? -1.437 4.856 -14.545 1.00 73.31 86 VAL A O 1
ATOM 669 N N . SER A 1 87 ? -2.501 5.970 -16.171 1.00 76.44 87 SER A N 1
ATOM 670 C CA . SER A 1 87 ? -1.466 6.989 -16.357 1.00 76.44 87 SER A CA 1
ATOM 671 C C . SER A 1 87 ? -2.108 8.361 -16.183 1.00 76.44 87 SER A C 1
ATOM 673 O O . SER A 1 87 ? -3.008 8.694 -16.957 1.00 76.44 87 SER A O 1
ATOM 675 N N . PRO A 1 88 ? -1.680 9.174 -15.202 1.00 72.25 88 PRO A N 1
ATOM 676 C CA . PRO A 1 88 ? -2.103 10.564 -15.123 1.00 72.25 88 PRO A CA 1
ATOM 677 C C . PRO A 1 88 ? -1.737 11.301 -16.414 1.00 72.25 88 PRO A C 1
ATOM 679 O O . PRO A 1 88 ? -0.679 11.053 -17.003 1.00 72.25 88 PRO A O 1
ATOM 682 N N . ILE A 1 89 ? -2.603 12.214 -16.854 1.00 70.75 89 ILE A N 1
ATOM 683 C CA . ILE A 1 89 ? -2.363 13.025 -18.053 1.00 70.75 89 ILE A CA 1
ATOM 684 C C . ILE A 1 89 ? -1.047 13.796 -17.873 1.00 70.75 89 ILE A C 1
ATOM 686 O O . ILE A 1 89 ? -0.840 14.452 -16.856 1.00 70.75 89 ILE A O 1
ATOM 690 N N . GLY A 1 90 ? -0.142 13.693 -18.851 1.00 69.06 90 GLY A N 1
ATOM 691 C CA . GLY A 1 90 ? 1.173 14.345 -18.811 1.00 69.06 90 GLY A CA 1
ATOM 692 C C . GLY A 1 90 ? 2.237 13.627 -17.969 1.00 69.06 90 GLY A C 1
ATOM 693 O O . GLY A 1 90 ? 3.371 14.100 -17.903 1.00 69.06 90 GLY A O 1
ATOM 694 N N . SER A 1 91 ? 1.921 12.482 -17.357 1.00 74.94 91 SER A N 1
ATOM 695 C CA . SER A 1 91 ? 2.888 11.681 -16.603 1.00 74.94 91 SER A CA 1
ATOM 696 C C . SER A 1 91 ? 3.526 10.590 -17.464 1.00 74.94 91 SER A C 1
ATOM 698 O O . SER A 1 91 ? 2.867 9.960 -18.286 1.00 74.94 91 SER A O 1
ATOM 700 N N . ARG A 1 92 ? 4.823 10.331 -17.241 1.00 76.06 92 ARG A N 1
ATOM 701 C CA . ARG A 1 92 ? 5.523 9.139 -17.767 1.00 76.06 92 ARG A CA 1
ATOM 702 C C . ARG A 1 92 ? 5.371 7.913 -16.859 1.00 76.06 92 ARG A C 1
ATOM 704 O O . ARG A 1 92 ? 5.849 6.835 -17.211 1.00 76.06 92 ARG A O 1
ATOM 711 N N . MET A 1 93 ? 4.775 8.103 -15.682 1.00 79.69 93 MET A N 1
ATOM 712 C CA . MET A 1 93 ? 4.553 7.055 -14.696 1.00 79.69 93 MET A CA 1
ATOM 713 C C . MET A 1 93 ? 3.226 6.370 -14.971 1.00 79.69 93 MET A C 1
ATOM 715 O O . MET A 1 93 ? 2.189 7.022 -15.097 1.00 79.69 93 MET A O 1
ATOM 719 N N . VAL A 1 94 ? 3.282 5.050 -15.003 1.00 82.19 94 VAL A N 1
ATOM 720 C CA . VAL A 1 94 ? 2.127 4.188 -15.172 1.00 82.19 94 VAL A CA 1
ATOM 721 C C . VAL A 1 94 ? 1.943 3.412 -13.875 1.00 82.19 94 VAL A C 1
ATOM 723 O O . VAL A 1 94 ? 2.897 2.862 -13.324 1.00 82.19 94 VAL A O 1
ATOM 726 N N . TYR A 1 95 ? 0.714 3.397 -13.375 1.00 86.25 95 TYR A N 1
ATOM 727 C CA . TYR A 1 95 ? 0.324 2.680 -12.170 1.00 86.25 95 TYR A CA 1
ATOM 728 C C . TYR A 1 95 ? -0.424 1.426 -12.579 1.00 86.25 95 TYR A C 1
ATOM 730 O O . TYR A 1 95 ? -1.452 1.506 -13.250 1.00 86.25 95 TYR A O 1
ATOM 738 N N . VAL A 1 96 ? 0.081 0.271 -12.168 1.00 86.31 96 VAL A N 1
ATOM 739 C CA . VAL A 1 96 ? -0.508 -1.019 -12.500 1.00 86.31 96 VAL A CA 1
ATOM 740 C C . VAL A 1 96 ? -1.017 -1.668 -11.211 1.00 86.31 96 VAL A C 1
ATOM 742 O O . VAL A 1 96 ? -0.214 -2.120 -10.386 1.00 86.31 96 VAL A O 1
ATOM 745 N N . PRO A 1 97 ? -2.343 -1.714 -11.002 1.00 86.62 97 PRO A N 1
ATOM 746 C CA . PRO A 1 97 ? -2.930 -2.342 -9.824 1.00 86.62 97 PRO A CA 1
ATOM 747 C C . PRO A 1 97 ? -2.575 -3.830 -9.757 1.00 86.62 97 PRO A C 1
ATOM 749 O O . PRO A 1 97 ? -2.542 -4.509 -10.790 1.00 86.62 97 PRO A O 1
ATOM 752 N N . ARG A 1 98 ? -2.337 -4.369 -8.556 1.00 86.56 98 ARG A N 1
ATOM 753 C CA . ARG A 1 98 ? -2.181 -5.822 -8.392 1.00 86.56 98 ARG A CA 1
ATOM 754 C C . ARG A 1 98 ? -3.489 -6.548 -8.719 1.00 86.56 98 ARG A C 1
ATOM 756 O O . ARG A 1 98 ? -4.582 -6.030 -8.487 1.00 86.56 98 ARG A O 1
ATOM 763 N N . VAL A 1 99 ? -3.378 -7.769 -9.246 1.00 85.44 99 VAL A N 1
ATOM 764 C CA . VAL A 1 99 ? -4.547 -8.617 -9.525 1.00 85.44 99 VAL A CA 1
ATOM 765 C C . VAL A 1 99 ? -5.340 -8.820 -8.236 1.00 85.44 99 VAL A C 1
ATOM 767 O O . VAL A 1 99 ? -4.770 -9.151 -7.200 1.00 85.44 99 VAL A O 1
ATOM 770 N N . GLY A 1 100 ? -6.654 -8.604 -8.301 1.00 87.88 100 GLY A N 1
ATOM 771 C CA . GLY A 1 100 ? -7.552 -8.800 -7.163 1.00 87.88 100 GLY A CA 1
ATOM 772 C C . GLY A 1 100 ? -7.523 -7.688 -6.114 1.00 87.88 100 GLY A C 1
ATOM 773 O O . GLY A 1 100 ? -8.238 -7.807 -5.123 1.00 87.88 100 GLY A O 1
ATOM 774 N N . VAL A 1 101 ? -6.772 -6.595 -6.318 1.00 89.69 101 VAL A N 1
ATOM 775 C CA . VAL A 1 101 ? -6.698 -5.502 -5.332 1.00 89.69 101 VAL A CA 1
ATOM 776 C C . VAL A 1 101 ? -8.075 -4.904 -5.021 1.00 89.69 101 VAL A C 1
ATOM 778 O O . VAL A 1 101 ? -8.373 -4.629 -3.866 1.00 89.69 101 VAL A O 1
ATOM 781 N N . SER A 1 102 ? -8.959 -4.784 -6.016 1.00 88.19 102 SER A N 1
ATOM 782 C CA . SER A 1 102 ? -10.326 -4.290 -5.808 1.00 88.19 102 SER A CA 1
ATOM 783 C C . SER A 1 102 ? -11.148 -5.224 -4.918 1.00 88.19 102 SER A C 1
ATOM 785 O O . SER A 1 102 ? -11.820 -4.761 -4.002 1.00 88.19 102 SER A O 1
ATOM 787 N N . SER A 1 103 ? -11.064 -6.537 -5.151 1.00 91.38 103 SER A N 1
ATOM 788 C CA . SER A 1 103 ? -11.752 -7.545 -4.337 1.00 91.38 103 SER A CA 1
ATOM 789 C C . SER A 1 103 ? -11.182 -7.609 -2.922 1.00 91.38 103 SER A C 1
ATOM 791 O O . SER A 1 103 ? -11.944 -7.712 -1.967 1.00 91.38 103 SER A O 1
ATOM 793 N N . PHE A 1 104 ? -9.859 -7.496 -2.783 1.00 92.56 104 PHE A N 1
ATOM 794 C CA . PHE A 1 104 ? -9.185 -7.412 -1.491 1.00 92.56 104 PHE A CA 1
ATOM 795 C C . PHE A 1 104 ? -9.669 -6.199 -0.692 1.00 92.56 104 PHE A C 1
ATOM 797 O O . PHE A 1 104 ? -10.155 -6.375 0.419 1.00 92.56 104 PHE A O 1
ATOM 804 N N . LEU A 1 105 ? -9.606 -4.992 -1.269 1.00 93.12 105 LEU A N 1
ATOM 805 C CA . LEU A 1 105 ? -10.033 -3.759 -0.600 1.00 93.12 105 LEU A CA 1
ATOM 806 C C . LEU A 1 105 ? -11.515 -3.808 -0.210 1.00 93.12 105 LEU A C 1
ATOM 808 O O . LEU A 1 105 ? -11.859 -3.402 0.895 1.00 93.12 105 LEU A O 1
ATOM 812 N N . ALA A 1 106 ? -12.379 -4.354 -1.072 1.00 92.12 106 ALA A N 1
ATOM 813 C CA . ALA A 1 106 ? -13.793 -4.543 -0.757 1.00 92.12 106 ALA A CA 1
ATOM 814 C C . ALA A 1 106 ? -14.006 -5.504 0.424 1.00 92.12 106 ALA A C 1
ATOM 816 O O . ALA A 1 106 ? -14.845 -5.237 1.279 1.00 92.12 106 ALA A O 1
ATOM 817 N N . ALA A 1 107 ? -13.234 -6.594 0.487 1.00 93.19 107 ALA A N 1
ATOM 818 C CA . ALA A 1 107 ? -13.328 -7.581 1.556 1.00 93.19 107 ALA A CA 1
ATOM 819 C C . ALA A 1 107 ? -12.760 -7.082 2.890 1.00 93.19 107 ALA A C 1
ATOM 821 O O . ALA A 1 107 ? -13.260 -7.477 3.931 1.00 93.19 107 ALA A O 1
ATOM 822 N N . VAL A 1 108 ? -11.727 -6.234 2.895 1.00 93.06 108 VAL A N 1
ATOM 823 C CA . VAL A 1 108 ? -11.190 -5.691 4.156 1.00 93.06 108 VAL A CA 1
ATOM 824 C C . VAL A 1 108 ? -11.945 -4.449 4.632 1.00 93.06 108 VAL A C 1
ATOM 826 O O . VAL A 1 108 ? -11.981 -4.188 5.828 1.00 93.06 108 VAL A O 1
ATOM 829 N N . ALA A 1 109 ? -12.603 -3.702 3.742 1.00 90.88 109 ALA A N 1
ATOM 830 C CA . ALA A 1 109 ? -13.383 -2.521 4.121 1.00 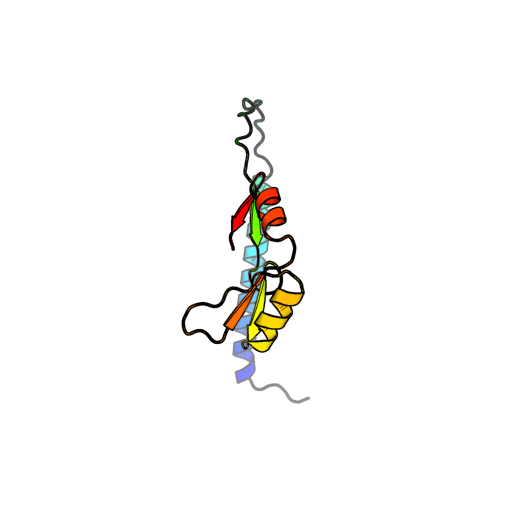90.88 109 ALA A CA 1
ATOM 831 C C . ALA A 1 109 ? -14.636 -2.846 4.959 1.00 90.88 109 ALA A C 1
ATOM 833 O O . ALA A 1 109 ? -15.193 -1.949 5.592 1.00 90.88 109 ALA A O 1
ATOM 834 N N . THR A 1 110 ? -15.090 -4.106 4.986 1.00 89.62 110 THR A N 1
ATOM 835 C CA . THR A 1 110 ? -16.209 -4.538 5.842 1.00 89.62 110 THR A CA 1
ATOM 836 C C . THR A 1 110 ? -15.844 -4.499 7.320 1.00 89.62 110 THR A C 1
ATOM 838 O O . THR A 1 110 ? -16.666 -4.119 8.150 1.00 89.62 110 THR A O 1
ATOM 841 N N . ASP A 1 111 ? -14.598 -4.846 7.640 1.00 90.25 111 ASP A N 1
ATOM 842 C CA . ASP A 1 111 ? -14.134 -5.053 9.014 1.00 90.25 111 ASP A CA 1
ATOM 843 C C . ASP A 1 111 ? -13.127 -3.989 9.470 1.00 90.25 111 ASP A C 1
ATOM 845 O O . ASP A 1 111 ? -12.916 -3.799 10.675 1.00 90.25 111 ASP A O 1
ATOM 849 N N . PHE A 1 112 ? -12.513 -3.281 8.514 1.00 92.81 112 PHE A N 1
ATOM 850 C CA . PHE A 1 112 ? -11.434 -2.337 8.762 1.00 92.81 112 PHE A CA 1
ATOM 851 C C . PHE A 1 112 ? -11.691 -0.947 8.174 1.00 92.81 112 PHE A C 1
ATOM 853 O O . PHE A 1 112 ? -12.141 -0.794 7.039 1.00 92.81 112 PHE A O 1
ATOM 860 N N . THR A 1 113 ? -11.280 0.078 8.918 1.00 91.81 113 THR A N 1
ATOM 861 C CA . THR A 1 113 ? -11.038 1.420 8.383 1.00 91.81 113 THR A CA 1
ATOM 862 C C . THR A 1 113 ? -9.685 1.419 7.683 1.00 91.81 113 THR A C 1
ATOM 864 O O . THR A 1 113 ? -8.656 1.168 8.315 1.00 91.81 113 THR A O 1
ATOM 867 N N . LEU A 1 114 ? -9.684 1.686 6.379 1.00 92.69 114 LEU A N 1
ATOM 868 C CA . LEU A 1 114 ? -8.481 1.644 5.551 1.00 92.69 114 LEU A CA 1
ATOM 869 C C . LEU A 1 114 ? -7.777 3.004 5.538 1.00 92.69 114 LEU A C 1
ATOM 871 O O . LEU A 1 114 ? -8.407 4.029 5.276 1.00 92.69 114 LEU A O 1
ATOM 875 N N . ILE A 1 115 ? -6.469 2.996 5.786 1.00 92.19 115 ILE A N 1
ATOM 876 C CA . ILE A 1 115 ? -5.574 4.145 5.622 1.00 92.19 115 ILE A CA 1
ATOM 877 C C . ILE A 1 115 ? -4.515 3.745 4.598 1.00 92.19 115 ILE A C 1
ATOM 879 O O . ILE A 1 115 ? -3.899 2.689 4.737 1.00 92.19 115 ILE A O 1
ATOM 883 N N . ILE A 1 116 ? -4.340 4.575 3.572 1.00 88.88 116 ILE A N 1
ATOM 884 C CA . ILE A 1 116 ? -3.355 4.397 2.501 1.00 88.88 116 ILE A CA 1
ATOM 885 C C . ILE A 1 116 ? -2.295 5.487 2.632 1.00 88.88 116 ILE A C 1
ATOM 887 O O . ILE A 1 116 ? -2.712 6.661 2.759 1.00 88.88 116 ILE A O 1
#

Organism: NCBI:txid41844

Sequence (116 aa):
METLPASSQQPLEELIQEVTALEARCANLEATLMRMGSVEDPRPRPIQPEVPRQKVLILDLNGLLLHTCRGVAEAERAREFGHLPVSPIGSRMVYVPRVGVSSFLAAVATDFTLII

Secondary structure (DSSP, 8-state):
-PPPPGGGTHHHHHHHHHHHHHHHHHHHHHHHHHHHT----------------PEEEE--TBTTTEEEEESHHHHHHHHHTT---B--TT-SEEEEEPTTHHHHHHHHTTTEEEE-

InterPro domains:
  IPR004274 FCP1 homology domain [PS50969] (50-116)
  IPR023214 HAD superfamily [G3DSA:3.40.50.1000] (13-116)

pLDDT: mean 78.12, std 13.23, range [49.78, 95.75]

Foldseek 3Di:
DDDDDPVVVVVVVVVVVVVVVVVVVVVVVVVVVVVVPDDDDCPPDPPDPPPQPQAADEDDQDPTFWHKDFADVVCVVLVVVVWDWDDDVPDRIIITTDPCSVVVCVVSVVRYDYHD

Radius of gyration: 28.98 Å; chains: 1; bounding box: 73×27×66 Å